Protein AF-A0A1H0RRS6-F1 (afdb_monomer)

Radius of gyration: 17.7 Å; Cα contacts (8 Å, |Δi|>4): 28; chains: 1; bounding box: 30×15×57 Å

Nearest PDB structures (foldseek):
  8oiq-assembly1_Aa  TM=6.573E-01  e=2.426E+00  Homo sapiens
  8oir-assembly1_Aa  TM=6.516E-01  e=2.774E+00  Homo sapiens
  5ng5-assembly1_B  TM=5.597E-01  e=2.774E+00  Escherichia coli
  5c21-assembly1_B  TM=5.651E-01  e=5.427E+00  Escherichia coli

Structure (mmCIF, N/CA/C/O backbone):
data_AF-A0A1H0RRS6-F1
#
_entry.id   AF-A0A1H0RRS6-F1
#
loop_
_atom_site.group_PDB
_atom_site.id
_atom_site.type_symbol
_atom_site.label_atom_id
_atom_site.label_alt_id
_atom_site.label_comp_id
_atom_site.label_asym_id
_atom_site.label_entity_id
_atom_site.label_seq_id
_atom_site.pdbx_PDB_ins_code
_atom_site.Cartn_x
_atom_site.Cartn_y
_atom_site.Cartn_z
_atom_site.occupancy
_atom_site.B_iso_or_equiv
_atom_site.auth_seq_id
_atom_site.auth_comp_id
_atom_site.auth_asym_id
_atom_site.auth_atom_id
_atom_site.pdbx_PDB_model_num
ATOM 1 N N . MET A 1 1 ? 16.553 -2.396 5.845 1.00 50.03 1 MET A N 1
ATOM 2 C CA . MET A 1 1 ? 15.210 -2.982 5.656 1.00 50.03 1 MET A CA 1
ATOM 3 C C . MET A 1 1 ? 14.839 -2.805 4.199 1.00 50.03 1 MET A C 1
ATOM 5 O O . MET A 1 1 ? 14.938 -1.685 3.719 1.00 50.03 1 MET A O 1
ATOM 9 N N . THR A 1 2 ? 14.499 -3.885 3.502 1.00 76.50 2 THR A N 1
ATOM 10 C CA . THR A 1 2 ? 14.057 -3.840 2.101 1.00 76.50 2 THR A CA 1
ATOM 11 C C . THR A 1 2 ? 12.595 -3.404 2.051 1.00 76.50 2 THR A C 1
ATOM 13 O O . THR A 1 2 ? 11.792 -3.872 2.856 1.00 76.50 2 THR A O 1
ATOM 16 N N . GLU A 1 3 ? 12.266 -2.484 1.150 1.00 78.50 3 GLU A N 1
ATOM 17 C CA . GLU A 1 3 ? 10.887 -2.058 0.889 1.00 78.50 3 GLU A CA 1
ATOM 18 C C . GLU A 1 3 ? 10.065 -3.236 0.323 1.00 78.50 3 GLU A C 1
ATOM 20 O O . GLU A 1 3 ? 10.602 -3.987 -0.497 1.00 78.50 3 GLU A O 1
ATOM 25 N N . PRO A 1 4 ? 8.806 -3.458 0.760 1.00 89.25 4 PRO A N 1
ATOM 26 C CA . PRO A 1 4 ? 7.981 -4.536 0.220 1.00 89.25 4 PRO A CA 1
ATOM 27 C C . PRO A 1 4 ? 7.717 -4.352 -1.280 1.00 89.25 4 PRO A C 1
ATOM 29 O O . PRO A 1 4 ? 7.655 -3.231 -1.793 1.00 89.25 4 PRO A O 1
ATOM 32 N N . GLY A 1 5 ? 7.536 -5.476 -1.978 1.00 95.69 5 GLY A N 1
ATOM 33 C CA . GLY A 1 5 ? 7.099 -5.473 -3.375 1.00 95.69 5 GLY A CA 1
ATOM 34 C C . GLY A 1 5 ? 5.693 -4.887 -3.536 1.00 95.69 5 GLY A C 1
ATOM 35 O O . GLY A 1 5 ? 4.936 -4.801 -2.565 1.00 95.69 5 GLY A O 1
ATOM 36 N N . TYR A 1 6 ? 5.336 -4.507 -4.765 1.00 97.12 6 TYR A N 1
ATOM 37 C CA . TYR A 1 6 ? 4.047 -3.883 -5.073 1.00 97.12 6 TYR A C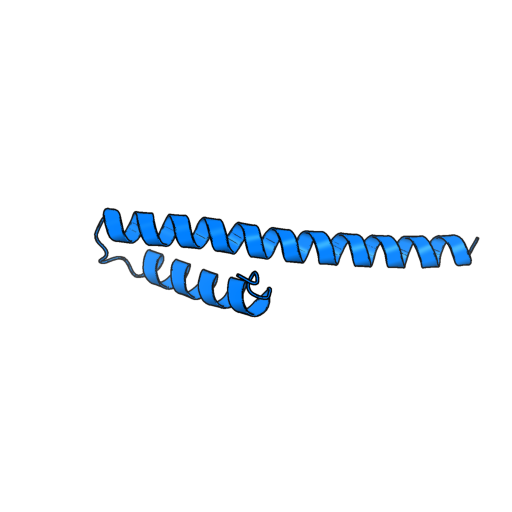A 1
ATOM 38 C C . TYR A 1 6 ? 2.856 -4.738 -4.621 1.00 97.12 6 TYR A C 1
ATOM 40 O O . TYR A 1 6 ? 1.987 -4.243 -3.908 1.00 97.12 6 TYR A O 1
ATOM 48 N N . GLU A 1 7 ? 2.828 -6.024 -4.979 1.00 98.06 7 GLU A N 1
ATOM 49 C CA . GLU A 1 7 ? 1.721 -6.928 -4.651 1.00 98.06 7 GLU A CA 1
ATOM 50 C C . GLU A 1 7 ? 1.562 -7.073 -3.139 1.00 98.06 7 GLU A C 1
ATOM 52 O O . GLU A 1 7 ? 0.456 -6.982 -2.617 1.00 98.06 7 GLU A O 1
ATOM 57 N N . GLN A 1 8 ? 2.679 -7.206 -2.425 1.00 97.94 8 GLN A N 1
ATOM 58 C CA . GLN A 1 8 ? 2.671 -7.305 -0.972 1.00 97.94 8 GLN A CA 1
ATOM 59 C C . GLN A 1 8 ? 2.149 -6.018 -0.319 1.00 97.94 8 GLN A C 1
ATOM 61 O O . GLN A 1 8 ? 1.316 -6.085 0.583 1.00 97.94 8 GLN A O 1
ATOM 66 N N . ALA A 1 9 ? 2.610 -4.850 -0.777 1.00 98.06 9 ALA A N 1
ATOM 67 C CA . ALA A 1 9 ? 2.155 -3.563 -0.258 1.00 98.06 9 ALA A CA 1
ATOM 68 C C . ALA A 1 9 ? 0.661 -3.329 -0.543 1.00 98.06 9 ALA A C 1
ATOM 70 O O . ALA A 1 9 ? -0.073 -2.871 0.332 1.00 98.06 9 ALA A O 1
ATOM 71 N N . ARG A 1 10 ? 0.198 -3.694 -1.744 1.00 98.50 10 ARG A N 1
ATOM 72 C CA . ARG A 1 10 ? -1.207 -3.601 -2.156 1.00 98.50 10 ARG A CA 1
ATOM 73 C C . ARG A 1 10 ? -2.104 -4.510 -1.320 1.00 98.50 10 ARG A C 1
ATOM 75 O O . ARG A 1 10 ? -3.158 -4.069 -0.868 1.00 98.50 10 ARG A O 1
ATOM 82 N N . ASP A 1 11 ? -1.702 -5.760 -1.116 1.00 98.62 11 ASP A N 1
ATOM 83 C CA . ASP A 1 11 ? -2.498 -6.733 -0.367 1.00 98.62 11 ASP A CA 1
ATOM 84 C C . ASP A 1 11 ? -2.589 -6.338 1.117 1.00 98.62 11 ASP A C 1
ATOM 86 O O . ASP A 1 11 ? -3.656 -6.429 1.732 1.00 98.62 11 ASP A O 1
ATOM 90 N N . GLU A 1 12 ? -1.503 -5.805 1.686 1.00 98.44 12 GLU A N 1
ATOM 91 C CA . GLU A 1 12 ? -1.529 -5.249 3.038 1.00 98.44 12 GLU A CA 1
ATOM 92 C C . GLU A 1 12 ? -2.428 -4.008 3.132 1.00 98.44 12 GLU A C 1
ATOM 94 O O . GLU A 1 12 ? -3.222 -3.899 4.069 1.00 98.44 12 GLU A O 1
ATOM 99 N N . LEU A 1 13 ? -2.362 -3.103 2.147 1.00 98.62 13 LEU A N 1
ATOM 100 C CA . LEU A 1 13 ? -3.210 -1.911 2.091 1.00 98.62 13 LEU A CA 1
ATOM 101 C C . LEU A 1 13 ? -4.693 -2.290 2.040 1.00 98.62 13 LEU A C 1
ATOM 103 O O . LEU A 1 13 ? -5.490 -1.736 2.794 1.00 98.62 13 LEU A O 1
ATOM 107 N N . ALA A 1 14 ? -5.058 -3.278 1.220 1.00 98.62 14 ALA A N 1
ATOM 108 C CA . ALA A 1 14 ? -6.426 -3.788 1.148 1.00 98.62 14 ALA A CA 1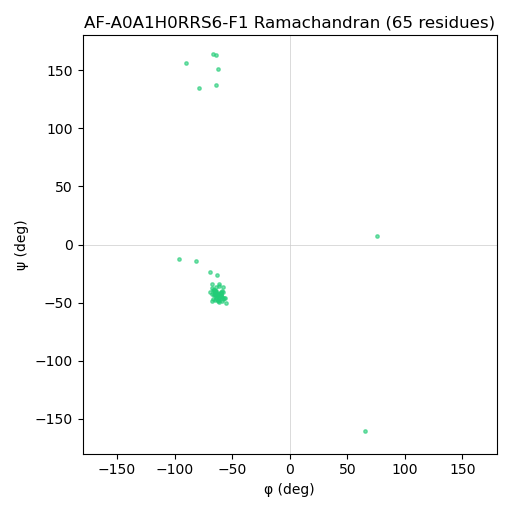
ATOM 109 C C . ALA A 1 14 ? -6.905 -4.339 2.502 1.00 98.62 14 ALA A C 1
ATOM 111 O O . ALA A 1 14 ? -8.026 -4.063 2.926 1.00 98.62 14 ALA A O 1
ATOM 112 N N . SER A 1 15 ? -6.041 -5.059 3.226 1.00 98.50 15 SER A N 1
ATOM 113 C CA . SER A 1 15 ? -6.340 -5.527 4.584 1.00 98.50 15 SER A CA 1
ATOM 114 C C . SER A 1 15 ? -6.516 -4.370 5.579 1.00 98.50 15 SER A C 1
ATOM 116 O O . SER A 1 15 ? -7.389 -4.431 6.443 1.00 98.50 15 SER A O 1
ATOM 118 N N . VAL A 1 16 ? -5.692 -3.321 5.496 1.00 98.50 16 VAL A N 1
ATOM 119 C CA . VAL A 1 16 ? -5.822 -2.124 6.348 1.00 98.50 16 VAL A CA 1
ATOM 120 C C . VAL A 1 16 ? -7.160 -1.428 6.104 1.00 98.50 16 VAL A C 1
ATOM 122 O O . VAL A 1 16 ? -7.880 -1.155 7.064 1.00 98.50 16 VAL A O 1
ATOM 125 N N . VAL A 1 17 ? -7.519 -1.203 4.838 1.00 98.50 17 VAL A N 1
ATOM 126 C CA . VAL A 1 17 ? -8.801 -0.594 4.454 1.00 98.50 17 VAL A CA 1
ATOM 127 C C . VAL A 1 17 ? -9.968 -1.428 4.975 1.00 98.50 17 VAL A C 1
ATOM 129 O O . VAL A 1 17 ? -10.831 -0.891 5.662 1.00 98.50 17 VAL A O 1
ATOM 132 N N . ALA A 1 18 ? -9.946 -2.747 4.767 1.00 98.50 18 ALA A N 1
ATOM 133 C CA . ALA A 1 18 ? -11.006 -3.631 5.247 1.00 98.50 18 ALA A CA 1
ATOM 134 C C . ALA A 1 18 ? -11.199 -3.561 6.776 1.00 98.50 18 ALA A C 1
ATOM 136 O O . ALA A 1 18 ? -12.328 -3.612 7.263 1.00 98.50 18 ALA A O 1
ATOM 137 N N . LYS A 1 19 ? -10.114 -3.416 7.551 1.00 98.12 19 LYS A N 1
ATOM 138 C CA . LYS A 1 19 ? -10.192 -3.242 9.014 1.00 98.12 19 LYS A CA 1
ATOM 139 C C . LYS A 1 19 ? -10.786 -1.891 9.411 1.00 98.12 19 LYS A C 1
ATOM 141 O O . LYS A 1 19 ? -11.572 -1.841 10.350 1.00 98.12 19 LYS A O 1
ATOM 146 N N . LEU A 1 20 ? -10.417 -0.817 8.713 1.00 98.19 20 LEU A N 1
ATOM 147 C CA . LEU A 1 20 ? -10.980 0.515 8.946 1.00 98.19 20 LEU A CA 1
ATOM 148 C C . LEU A 1 20 ? -12.482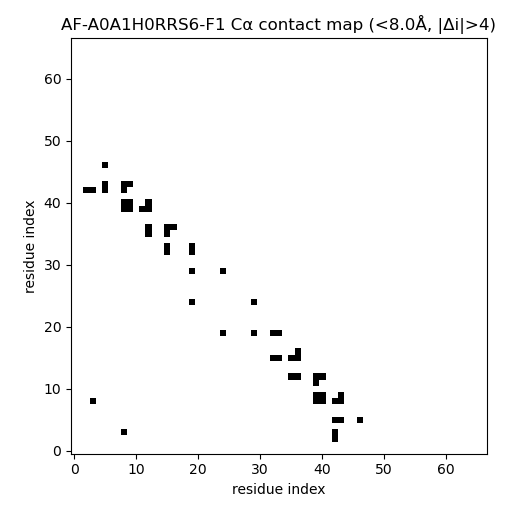 0.546 8.626 1.00 98.19 20 LEU A C 1
ATOM 150 O O . LEU A 1 20 ? -13.264 1.074 9.412 1.00 98.19 20 LEU A O 1
ATOM 154 N N . GLU A 1 21 ? -12.892 -0.069 7.514 1.00 98.19 21 GLU A N 1
ATOM 155 C CA . GLU A 1 21 ? -14.293 -0.145 7.079 1.00 98.19 21 GLU A CA 1
ATOM 156 C C . GLU A 1 21 ? -15.166 -1.003 8.000 1.00 98.19 21 GLU A C 1
ATOM 158 O O . GLU A 1 21 ? -16.338 -0.687 8.207 1.00 98.19 21 GLU A O 1
ATOM 163 N N . ALA A 1 22 ? -14.606 -2.066 8.588 1.00 98.06 22 ALA A N 1
ATOM 164 C CA . ALA A 1 22 ? -15.315 -2.892 9.563 1.00 98.06 22 ALA A CA 1
ATOM 165 C C . ALA A 1 22 ? -15.698 -2.111 10.836 1.00 98.06 22 ALA A C 1
ATOM 167 O O . ALA A 1 22 ? -16.677 -2.458 11.503 1.00 98.06 22 ALA A O 1
ATOM 168 N N . GLY A 1 23 ? -14.948 -1.053 11.169 1.00 94.81 23 GLY A N 1
ATOM 169 C CA . GLY A 1 23 ? -15.156 -0.254 12.372 1.00 94.81 23 GLY A CA 1
ATOM 170 C C . GLY A 1 23 ? -14.892 -1.036 13.665 1.00 94.81 23 GLY A C 1
ATOM 171 O O . GLY A 1 23 ? -14.198 -2.049 13.683 1.00 94.81 23 GLY A O 1
ATOM 172 N N . GLY A 1 24 ? -15.421 -0.540 14.789 1.00 96.38 24 GLY A N 1
ATOM 173 C CA . GLY A 1 24 ? -15.256 -1.182 16.105 1.00 96.38 24 GLY A CA 1
ATOM 174 C C . GLY A 1 24 ? -13.874 -1.004 16.749 1.00 96.38 24 GLY A C 1
ATOM 175 O O . GLY A 1 24 ? -13.606 -1.598 17.791 1.00 96.38 24 GLY A O 1
ATOM 176 N N . LEU A 1 25 ? -13.014 -0.182 16.149 1.00 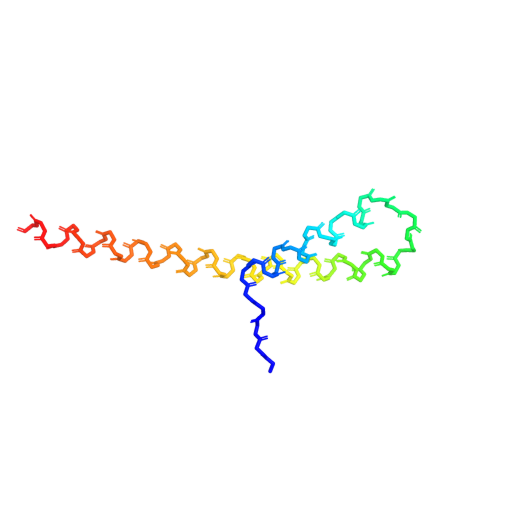97.06 25 LEU A N 1
ATOM 177 C CA . LEU A 1 25 ? -11.693 0.169 16.660 1.00 97.06 25 LEU A CA 1
ATOM 178 C C . LEU A 1 25 ? -11.750 1.412 17.549 1.00 97.06 25 LEU A C 1
ATOM 180 O O . LEU A 1 25 ? -12.634 2.262 17.407 1.00 97.06 25 LEU A O 1
ATOM 184 N N . SER A 1 26 ? -10.770 1.544 18.441 1.00 98.12 26 SER A N 1
ATOM 185 C CA . SER A 1 26 ? -10.539 2.812 19.127 1.00 98.12 26 SER A CA 1
ATOM 186 C C . SER A 1 26 ? -10.055 3.881 18.137 1.00 98.12 26 SER A C 1
ATOM 188 O O . SER A 1 26 ? -9.613 3.578 17.023 1.00 98.12 26 SER A O 1
ATOM 190 N N . LEU A 1 27 ? -10.119 5.153 18.538 1.00 98.00 27 LEU A N 1
ATOM 191 C CA . LEU A 1 27 ? -9.577 6.248 17.732 1.00 98.00 27 LEU A CA 1
ATOM 192 C C . LEU A 1 27 ? -8.072 6.069 17.477 1.00 98.00 27 LEU A C 1
ATOM 194 O O . LEU A 1 27 ? -7.618 6.263 16.356 1.00 98.00 27 LEU A O 1
ATOM 198 N N . GLU A 1 28 ? -7.316 5.672 18.499 1.00 98.25 28 GLU A N 1
ATOM 199 C CA . GLU A 1 28 ? -5.865 5.475 18.412 1.00 98.25 28 GLU A CA 1
ATOM 200 C C . GLU A 1 28 ? -5.499 4.327 17.459 1.00 98.25 28 GLU A C 1
ATOM 202 O O . GLU A 1 28 ? -4.630 4.484 16.598 1.00 98.25 28 GLU A O 1
ATOM 207 N N . ASP A 1 29 ? -6.228 3.210 17.529 1.00 98.19 29 ASP A N 1
ATOM 208 C CA . ASP A 1 29 ? -6.041 2.086 16.604 1.00 98.19 29 ASP A CA 1
ATOM 209 C C . ASP A 1 29 ? -6.410 2.476 15.166 1.00 98.19 29 ASP A C 1
ATOM 211 O O . ASP A 1 29 ? -5.724 2.101 14.213 1.00 98.19 29 ASP A O 1
ATOM 215 N N . SER A 1 30 ? -7.479 3.262 15.004 1.00 98.19 30 SER A N 1
ATOM 216 C CA . SER A 1 30 ? -7.920 3.760 13.696 1.00 98.19 30 SER A CA 1
ATOM 217 C C . SER A 1 30 ? -6.877 4.688 13.070 1.00 98.19 30 SER A C 1
ATOM 219 O O . SER A 1 30 ? -6.588 4.571 11.880 1.00 98.19 30 SER A O 1
ATOM 221 N N . LEU A 1 31 ? -6.271 5.576 13.865 1.00 98.56 31 LEU A N 1
ATOM 222 C CA . LEU A 1 31 ? -5.194 6.460 13.411 1.00 98.56 31 LEU A CA 1
ATOM 223 C C . LEU A 1 31 ? -3.937 5.669 13.038 1.00 98.56 31 LEU A C 1
ATOM 225 O O . LEU A 1 31 ? -3.374 5.895 11.971 1.00 98.56 31 LEU A O 1
ATOM 229 N N . THR A 1 32 ? -3.556 4.684 13.852 1.00 98.44 32 THR A N 1
ATOM 230 C CA . THR A 1 32 ? -2.411 3.807 13.562 1.00 98.44 32 THR A CA 1
ATOM 231 C C . THR A 1 32 ? -2.591 3.062 12.235 1.00 98.44 32 THR A C 1
ATOM 233 O O . THR A 1 32 ? -1.676 2.994 11.410 1.00 98.44 32 THR A O 1
ATOM 236 N N . LEU A 1 33 ? -3.785 2.510 11.994 1.00 98.44 33 LEU A N 1
ATOM 237 C CA . LEU A 1 33 ? -4.103 1.852 10.727 1.00 98.44 33 LEU A CA 1
ATOM 238 C C . LEU A 1 33 ? -4.104 2.830 9.555 1.00 98.44 33 LEU A C 1
ATOM 240 O O . LEU A 1 33 ? -3.589 2.489 8.493 1.00 98.44 33 LEU A O 1
ATOM 244 N N . TRP A 1 34 ? -4.641 4.036 9.736 1.00 98.31 34 TRP A N 1
ATOM 245 C CA . TRP A 1 34 ? -4.621 5.059 8.696 1.00 98.31 34 TRP A CA 1
ATOM 246 C C . TRP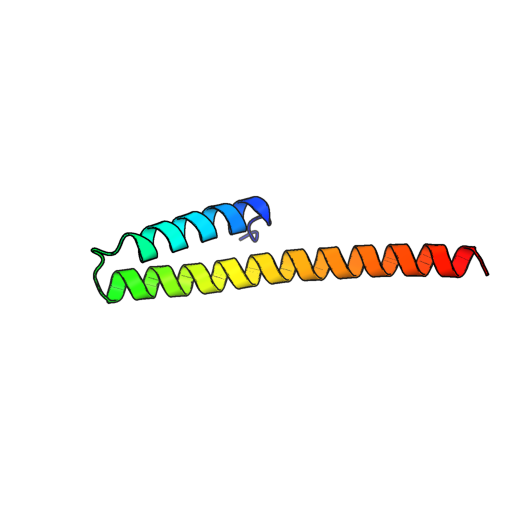 A 1 34 ? -3.188 5.445 8.307 1.00 98.31 34 TRP A C 1
ATOM 248 O O . TRP A 1 34 ? -2.850 5.397 7.126 1.00 98.31 34 TRP A O 1
ATOM 258 N N . GLU A 1 35 ? -2.310 5.717 9.275 1.00 98.62 35 GLU A N 1
ATOM 259 C CA . GLU A 1 35 ? -0.896 6.030 9.015 1.00 98.62 35 GLU A CA 1
ATOM 260 C C . GLU A 1 35 ? -0.186 4.892 8.272 1.00 98.62 35 GLU A C 1
ATOM 262 O O . GLU A 1 35 ? 0.594 5.123 7.339 1.00 98.62 35 GLU A O 1
ATOM 267 N N . ARG A 1 36 ? -0.487 3.641 8.644 1.00 98.19 36 ARG A N 1
ATOM 268 C CA . ARG A 1 36 ? 0.020 2.468 7.927 1.00 98.19 36 ARG A CA 1
ATOM 269 C C . ARG A 1 36 ? -0.507 2.417 6.494 1.00 98.19 36 ARG A C 1
ATOM 271 O O . ARG A 1 36 ? 0.276 2.152 5.582 1.00 98.19 36 ARG A O 1
ATOM 278 N N . GLY A 1 37 ? -1.794 2.683 6.293 1.00 98.50 37 GLY A N 1
ATOM 279 C CA . GLY A 1 37 ? -2.425 2.758 4.977 1.00 98.50 37 GLY A CA 1
ATOM 280 C C . GLY A 1 37 ? -1.768 3.811 4.085 1.00 98.50 37 GLY A C 1
ATOM 281 O O . GLY A 1 37 ? -1.371 3.502 2.965 1.00 98.50 37 GLY A O 1
ATOM 282 N N . GLU A 1 38 ? -1.540 5.016 4.608 1.00 98.69 38 GLU A N 1
ATOM 283 C CA . GLU A 1 38 ? -0.844 6.101 3.904 1.00 98.69 38 GLU A CA 1
ATOM 284 C C . GLU A 1 38 ? 0.583 5.714 3.499 1.00 98.69 38 GLU A C 1
ATOM 286 O O . GLU A 1 38 ? 1.036 6.004 2.389 1.00 98.69 38 GLU A O 1
ATOM 291 N N . ALA A 1 39 ? 1.316 5.035 4.385 1.00 98.31 39 ALA A N 1
ATOM 292 C CA . ALA A 1 39 ? 2.659 4.557 4.074 1.00 98.31 39 ALA A CA 1
ATOM 293 C C . ALA A 1 39 ? 2.650 3.509 2.946 1.00 98.31 39 ALA A C 1
ATOM 295 O O . ALA A 1 39 ? 3.493 3.569 2.047 1.00 98.31 39 ALA A O 1
ATOM 296 N N . LEU A 1 40 ? 1.695 2.575 2.972 1.00 98.50 40 LEU A N 1
ATOM 297 C CA . LEU A 1 40 ? 1.533 1.543 1.946 1.00 98.50 40 LEU A CA 1
ATOM 298 C C . LEU A 1 40 ? 1.104 2.136 0.600 1.00 98.50 40 LEU A C 1
ATOM 300 O O . LEU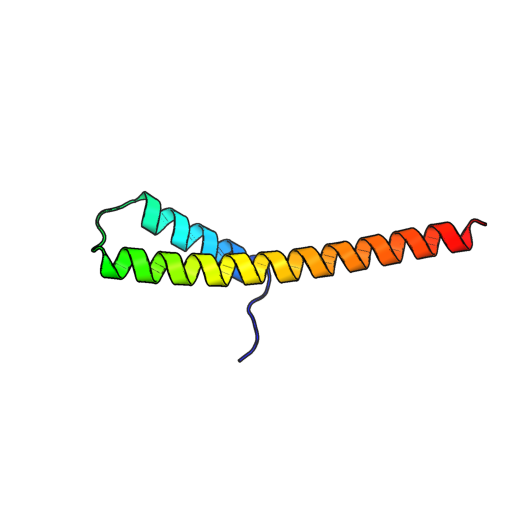 A 1 40 ? 1.682 1.779 -0.425 1.00 98.50 40 LEU A O 1
ATOM 304 N N . ALA A 1 41 ? 0.170 3.089 0.598 1.00 98.31 41 ALA A N 1
ATOM 305 C CA . ALA A 1 41 ? -0.249 3.800 -0.608 1.00 98.31 41 ALA A CA 1
ATOM 306 C C . ALA A 1 41 ? 0.943 4.490 -1.290 1.00 98.31 41 ALA A C 1
ATOM 308 O O . ALA A 1 41 ? 1.177 4.289 -2.480 1.00 98.31 41 ALA A O 1
ATOM 309 N N . LYS A 1 42 ? 1.792 5.182 -0.518 1.00 98.25 42 LYS A N 1
ATOM 310 C CA . LYS A 1 42 ? 3.018 5.809 -1.044 1.00 98.25 42 LYS A CA 1
ATOM 311 C C . LYS A 1 42 ? 4.004 4.803 -1.642 1.00 98.25 42 LYS A C 1
ATOM 313 O O . LYS A 1 42 ? 4.724 5.150 -2.577 1.00 98.25 42 LYS A O 1
ATOM 318 N N . ILE A 1 43 ? 4.094 3.591 -1.090 1.00 97.75 43 ILE A N 1
ATOM 319 C CA . ILE A 1 43 ? 4.924 2.516 -1.657 1.00 97.75 43 ILE A CA 1
ATOM 320 C C . ILE A 1 43 ? 4.343 2.070 -3.003 1.00 97.75 43 ILE A C 1
ATOM 322 O O . ILE A 1 43 ? 5.073 2.008 -3.992 1.00 97.75 43 ILE A O 1
ATOM 326 N N . CYS A 1 44 ? 3.034 1.814 -3.062 1.00 98.12 44 CYS A N 1
ATOM 327 C CA . CYS A 1 44 ? 2.343 1.454 -4.299 1.00 98.12 44 CYS A CA 1
ATOM 328 C C . CYS A 1 44 ? 2.549 2.511 -5.393 1.00 98.12 44 CYS A C 1
ATOM 330 O O . CYS A 1 44 ? 2.915 2.160 -6.514 1.00 98.12 44 CYS A O 1
ATOM 332 N N . ASP A 1 45 ? 2.397 3.792 -5.055 1.00 98.25 45 ASP A N 1
ATOM 333 C CA . ASP A 1 45 ? 2.584 4.900 -5.993 1.00 98.25 45 ASP A CA 1
ATOM 334 C C . ASP A 1 45 ? 4.008 4.951 -6.552 1.00 98.25 45 ASP A C 1
ATOM 336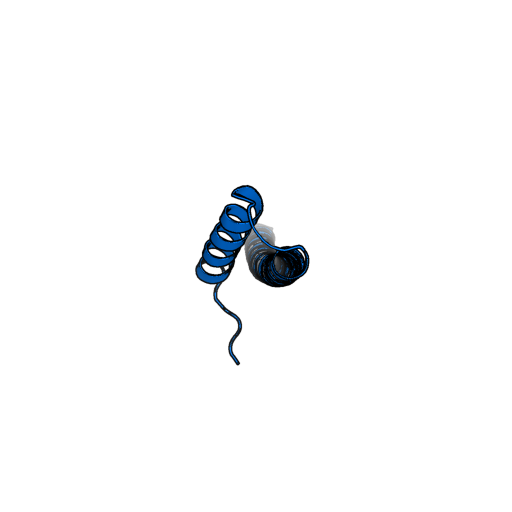 O O . ASP A 1 45 ? 4.185 5.124 -7.757 1.00 98.25 45 ASP A O 1
ATOM 340 N N . ARG A 1 46 ? 5.035 4.737 -5.715 1.00 97.81 46 ARG A N 1
ATOM 341 C CA . ARG A 1 46 ? 6.432 4.676 -6.181 1.00 97.81 46 ARG A CA 1
ATOM 342 C C . ARG A 1 46 ? 6.658 3.545 -7.178 1.00 97.81 46 ARG A C 1
ATOM 344 O O . ARG A 1 46 ? 7.278 3.768 -8.218 1.00 97.81 46 ARG A O 1
ATOM 351 N N . HIS A 1 47 ? 6.147 2.350 -6.884 1.00 97.19 47 HIS A N 1
ATOM 352 C CA . HIS A 1 47 ? 6.261 1.204 -7.793 1.00 97.19 47 HIS A CA 1
ATOM 353 C C . HIS A 1 47 ? 5.563 1.473 -9.130 1.00 97.19 47 HIS A C 1
ATOM 355 O O . HIS A 1 47 ? 6.139 1.220 -10.188 1.00 97.19 47 HIS A O 1
ATOM 361 N N . LEU A 1 48 ? 4.349 2.031 -9.096 1.00 98.12 48 LEU A N 1
ATOM 362 C CA . LEU A 1 48 ? 3.585 2.359 -10.302 1.00 98.12 48 LEU A CA 1
ATOM 363 C C . LEU A 1 48 ? 4.237 3.478 -11.120 1.00 98.12 48 LEU A C 1
ATOM 365 O O . LEU A 1 48 ? 4.259 3.396 -12.349 1.00 98.12 48 LEU A O 1
ATOM 369 N N . ALA A 1 49 ? 4.799 4.495 -10.464 1.00 98.00 49 ALA A N 1
ATOM 370 C CA . ALA A 1 49 ? 5.543 5.562 -11.126 1.00 98.00 49 ALA A CA 1
ATOM 371 C C . ALA A 1 49 ? 6.779 5.012 -11.853 1.00 98.00 49 ALA A C 1
ATOM 373 O O . ALA A 1 49 ? 6.955 5.275 -13.041 1.00 98.00 49 ALA A O 1
ATOM 374 N N . GLY A 1 50 ? 7.578 4.172 -11.187 1.00 96.75 50 GLY A N 1
ATOM 375 C CA . GLY A 1 50 ? 8.738 3.536 -11.817 1.00 96.75 50 GLY A CA 1
ATOM 376 C C . GLY A 1 50 ? 8.357 2.592 -12.962 1.00 96.75 50 GLY A C 1
ATOM 377 O O . GLY A 1 50 ? 9.044 2.528 -13.980 1.00 96.75 50 GLY A O 1
ATOM 378 N N . ALA A 1 51 ? 7.239 1.868 -12.844 1.00 97.88 51 ALA A N 1
ATOM 379 C CA . ALA A 1 51 ? 6.728 1.041 -13.936 1.00 97.88 51 ALA A CA 1
ATOM 380 C C . ALA A 1 51 ? 6.315 1.889 -15.149 1.00 97.88 51 ALA A C 1
ATOM 382 O O . ALA A 1 51 ? 6.643 1.534 -16.281 1.00 97.88 51 ALA A O 1
ATOM 383 N N . ARG A 1 52 ? 5.641 3.021 -14.915 1.00 98.00 52 ARG A N 1
ATOM 384 C CA . ARG A 1 52 ? 5.234 3.965 -15.961 1.00 98.00 52 ARG A CA 1
ATOM 385 C C . ARG A 1 52 ? 6.436 4.539 -16.708 1.00 98.00 52 ARG A C 1
ATOM 387 O O . ARG A 1 52 ? 6.464 4.452 -17.929 1.00 98.00 52 ARG A O 1
ATOM 394 N N . GLU A 1 53 ? 7.441 5.034 -15.991 1.00 98.44 53 GLU A N 1
ATOM 395 C CA . GLU A 1 53 ? 8.661 5.596 -16.587 1.00 98.44 53 GLU A CA 1
ATOM 396 C C . GLU A 1 53 ? 9.383 4.579 -17.487 1.00 98.44 53 GLU A C 1
ATOM 398 O O . GLU A 1 53 ? 9.837 4.902 -18.586 1.00 98.44 53 GLU A O 1
ATOM 403 N N . ARG A 1 54 ? 9.443 3.311 -17.059 1.00 97.75 54 ARG A N 1
ATOM 404 C CA . ARG A 1 54 ? 10.044 2.228 -17.852 1.00 97.75 54 ARG A CA 1
ATOM 405 C C . ARG A 1 54 ? 9.278 1.960 -19.144 1.00 97.75 54 ARG A C 1
ATOM 407 O O . ARG A 1 54 ? 9.902 1.707 -20.171 1.00 97.75 54 ARG A O 1
ATOM 414 N N . VAL A 1 55 ? 7.946 1.994 -19.089 1.00 98.38 55 VAL A N 1
ATOM 415 C CA . VAL A 1 55 ? 7.093 1.830 -20.274 1.00 98.38 55 VAL A CA 1
ATOM 416 C C . VAL A 1 55 ? 7.268 3.011 -21.223 1.00 98.38 55 VAL A C 1
ATOM 418 O O . VAL A 1 55 ? 7.487 2.797 -22.409 1.00 98.38 55 VAL A O 1
ATOM 421 N N . GLU A 1 56 ? 7.233 4.239 -20.709 1.00 98.19 56 GLU A N 1
ATOM 422 C CA . GLU A 1 56 ? 7.431 5.457 -21.504 1.00 98.19 56 GLU A CA 1
ATOM 423 C C . GLU A 1 56 ? 8.804 5.461 -22.191 1.00 98.19 56 GLU A C 1
ATOM 425 O O . GLU A 1 56 ? 8.894 5.711 -23.390 1.00 98.19 56 GLU A O 1
ATOM 430 N N . THR A 1 57 ? 9.859 5.074 -21.470 1.00 98.12 57 THR A N 1
ATOM 431 C CA . THR A 1 57 ? 11.212 4.934 -22.031 1.00 98.12 57 THR A CA 1
ATOM 432 C C . THR A 1 57 ? 11.265 3.894 -23.152 1.00 98.12 57 THR A C 1
ATOM 434 O O . THR A 1 57 ? 11.878 4.133 -24.191 1.00 98.12 57 THR A O 1
ATOM 437 N N . ALA A 1 58 ? 10.620 2.738 -22.963 1.00 98.00 58 ALA A N 1
ATOM 438 C CA . ALA A 1 58 ? 10.583 1.688 -23.977 1.00 98.00 58 ALA A CA 1
ATOM 439 C C . ALA A 1 58 ? 9.821 2.125 -25.238 1.00 98.00 58 ALA A C 1
ATOM 441 O O . ALA A 1 58 ? 10.252 1.812 -26.343 1.00 98.00 58 ALA A O 1
ATOM 442 N N . LEU A 1 59 ? 8.718 2.864 -25.080 1.00 97.62 59 LEU A N 1
ATOM 443 C CA . LEU A 1 59 ? 7.952 3.410 -26.203 1.00 97.62 59 LEU A CA 1
ATOM 444 C C . LEU A 1 59 ? 8.769 4.446 -26.987 1.00 97.62 59 LEU A C 1
ATOM 446 O O . LEU A 1 59 ? 8.877 4.323 -28.203 1.00 97.62 59 LEU A O 1
ATOM 450 N N . ALA A 1 60 ? 9.413 5.391 -26.297 1.00 97.06 60 ALA A N 1
ATOM 451 C CA . ALA A 1 60 ? 10.243 6.413 -26.935 1.00 97.06 60 ALA A CA 1
ATOM 452 C C . ALA A 1 60 ? 11.436 5.815 -27.704 1.00 97.06 60 ALA A C 1
ATOM 454 O O . ALA A 1 60 ? 11.807 6.312 -28.765 1.00 97.06 60 ALA A O 1
ATOM 455 N N . ALA A 1 61 ? 12.032 4.732 -27.189 1.00 96.31 61 ALA A N 1
ATOM 456 C CA . ALA A 1 61 ? 13.101 4.019 -27.885 1.00 96.31 61 ALA A CA 1
ATOM 457 C C . ALA A 1 61 ? 12.616 3.407 -29.210 1.00 96.31 61 ALA A C 1
ATOM 459 O O . ALA A 1 61 ? 13.287 3.558 -30.225 1.00 96.31 61 ALA A O 1
ATOM 460 N N . VAL A 1 62 ? 11.433 2.781 -29.218 1.00 96.56 62 VAL A N 1
ATOM 461 C CA . VAL A 1 62 ? 10.837 2.201 -30.435 1.00 96.56 62 VAL A CA 1
ATOM 462 C C . VAL A 1 62 ? 10.497 3.283 -31.465 1.00 96.56 62 VAL A C 1
ATOM 464 O O . VAL A 1 62 ? 10.714 3.088 -32.661 1.00 96.56 62 VAL A O 1
ATOM 467 N N . GLU A 1 63 ? 9.981 4.430 -31.019 1.00 94.31 63 GLU A N 1
ATOM 468 C CA . GLU A 1 63 ? 9.688 5.567 -31.900 1.00 94.31 63 GLU A CA 1
ATOM 469 C C . GLU A 1 63 ? 10.964 6.107 -32.563 1.00 94.31 63 GLU A C 1
ATOM 471 O O . GLU A 1 63 ? 10.974 6.325 -33.771 1.00 94.31 63 GLU A O 1
ATOM 476 N N . ALA A 1 64 ? 12.059 6.237 -31.807 1.00 91.31 64 ALA A N 1
ATOM 477 C CA . ALA A 1 64 ? 13.344 6.715 -32.320 1.00 91.31 64 ALA A CA 1
ATOM 478 C C . ALA A 1 64 ? 14.044 5.741 -33.289 1.00 91.31 64 ALA A C 1
ATOM 480 O O . ALA A 1 64 ? 14.869 6.175 -34.084 1.00 91.31 64 ALA A O 1
ATOM 481 N N . GLU A 1 65 ? 13.752 4.439 -33.223 1.00 86.69 65 GLU A N 1
ATOM 482 C CA . GLU A 1 65 ? 14.273 3.433 -34.166 1.00 86.69 65 GLU A CA 1
ATOM 483 C C . GLU A 1 65 ? 13.492 3.380 -35.489 1.00 86.69 65 GLU A C 1
ATOM 485 O O . GLU A 1 65 ? 13.948 2.756 -36.449 1.00 86.69 65 GLU A O 1
ATOM 490 N N . THR A 1 66 ? 12.302 3.989 -35.534 1.00 79.38 66 THR A N 1
ATOM 491 C CA . THR A 1 66 ? 11.405 3.955 -36.701 1.00 79.38 66 THR A CA 1
ATOM 492 C C . THR A 1 66 ? 11.557 5.192 -37.606 1.00 79.38 66 THR A C 1
ATOM 494 O O . THR A 1 66 ? 11.064 5.170 -38.736 1.00 79.38 66 THR A O 1
ATOM 497 N N . ASP A 1 67 ? 12.245 6.236 -37.133 1.00 59.75 67 ASP A N 1
ATOM 498 C CA . ASP A 1 67 ? 12.599 7.469 -37.866 1.00 59.75 67 ASP A CA 1
ATOM 499 C C . ASP A 1 67 ? 13.989 7.347 -38.528 1.00 59.75 67 ASP A C 1
ATOM 501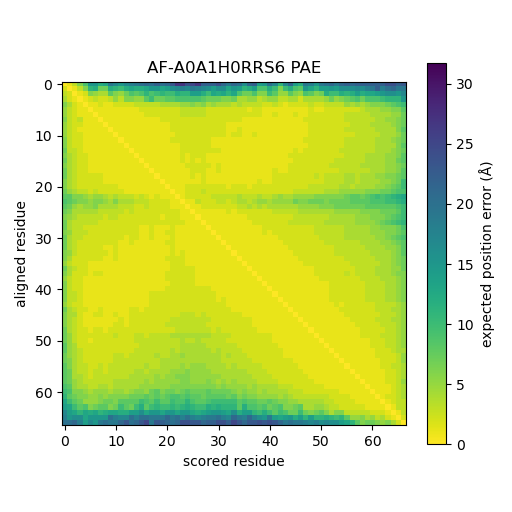 O O . ASP A 1 67 ? 14.126 7.723 -39.718 1.00 59.75 67 ASP A O 1
#

Foldseek 3Di:
DDDDDLVVLVVVLVVLVVVLVVDPDDPVVNVVSVVSNVVSVVSNVVNVVVVVVVVVVVVVVVVVVVD

Mean predicted aligned error: 3.68 Å

Secondary structure (DSSP, 8-state):
-PPPPHHHHHHHHHHHHHHHHH----HHHHHHHHHHHHHHHHHHHHHHHHHHHHHHHHHHHHHHHH-

Organism: NCBI:txid504798

pLDDT: mean 95.32, std 8.44, range [50.03, 98.69]

InterPro domains:
  IPR003761 Exonuclease VII, small subunit [MF_00337] (5-65)
  IPR003761 Exonuclease VII, small subunit [PF02609] (6-56)
  IPR003761 Exonuclease VII, small subunit [PIRSF006488] (3-65)
  IPR003761 Exonuclease VII, small subunit [PTHR34137] (5-64)
  IPR003761 Exonucle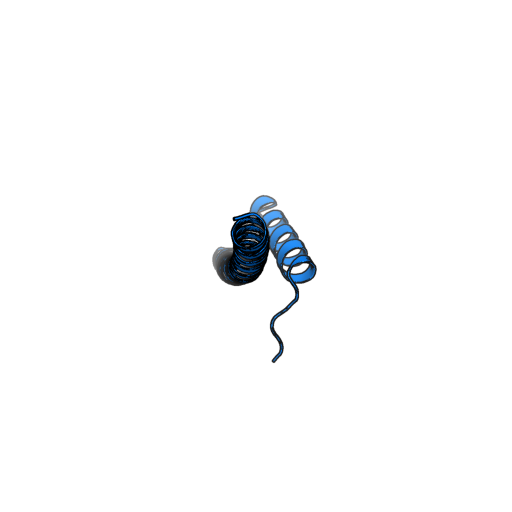ase VII, small subunit [TIGR01280] (6-60)
  IPR037004 Exonuclease VII, small subunit superfamily [G3DSA:1.10.287.1040] (2-67)
  IPR037004 Exonuclease VII, small subunit superfamily [SSF116842] (3-59)

Sequence (67 aa):
MTEPGYEQARDELASVVAKLEAGGLSLEDSLTLWERGEALAKICDRHLAGARERVETALAAVEAETD

Solvent-accessible surface area (backbone atoms only — not comparable to full-atom values): 3818 Å² total; per-residue (Å²): 135,82,81,76,54,54,67,59,30,48,55,49,31,53,52,39,50,54,53,61,73,70,49,95,64,54,73,68,58,48,50,54,44,47,56,51,33,55,55,26,51,55,51,38,51,52,51,52,51,56,52,48,54,54,51,53,52,54,51,53,52,55,54,66,74,74,111